Protein AF-A0AA39QDT6-F1 (afdb_monomer)

Mean predicted aligned error: 14.96 Å

Solvent-accessible surface area (backbone atoms only — not comparable to full-atom values): 9068 Å² total; per-residue (Å²): 138,84,78,74,55,54,39,92,87,77,64,47,74,44,76,77,66,72,71,76,76,78,72,72,55,89,61,51,70,58,48,74,74,46,91,66,80,76,51,77,74,50,50,57,53,50,52,54,39,52,53,51,53,52,51,51,49,54,52,50,52,51,49,51,52,54,51,49,54,53,49,50,56,51,49,53,52,48,56,52,51,50,52,52,53,49,52,50,51,61,67,70,29,71,72,72,75,45,73,84,47,62,62,59,55,48,47,52,54,46,52,33,57,62,47,60,63,48,104,88,43,59,57,86,88,41,69,85,30,22,74,49,46,54,62,52,56,53,46,52,54,52,51,60,48,57,63,72,73,76,121

Structure (mmCIF, N/CA/C/O backbone):
data_AF-A0AA39QDT6-F1
#
_entry.id   AF-A0AA39QDT6-F1
#
loop_
_atom_site.group_PDB
_atom_site.id
_atom_site.type_symbol
_atom_site.label_atom_id
_atom_site.label_alt_id
_atom_site.label_comp_id
_atom_site.label_asym_id
_atom_site.label_entity_id
_atom_site.label_seq_id
_atom_site.pdbx_PDB_ins_code
_atom_site.Cartn_x
_atom_site.Cartn_y
_atom_site.Cartn_z
_atom_site.occupancy
_atom_site.B_iso_or_equiv
_atom_site.auth_seq_id
_atom_site.auth_comp_id
_atom_site.auth_asym_id
_atom_site.auth_atom_id
_atom_site.pdbx_PDB_model_num
ATOM 1 N N . MET A 1 1 ? -23.236 26.187 12.306 1.00 37.81 1 MET A N 1
ATOM 2 C CA . MET A 1 1 ? -22.644 25.504 11.136 1.00 37.81 1 MET A CA 1
ATOM 3 C C . MET A 1 1 ? -21.172 25.286 11.441 1.00 37.81 1 MET A C 1
ATOM 5 O O . MET A 1 1 ? -20.410 26.241 11.422 1.00 37.81 1 MET A O 1
ATOM 9 N N . THR A 1 2 ? -20.802 24.083 11.865 1.00 47.53 2 THR A N 1
ATOM 10 C CA . THR A 1 2 ? -19.443 23.735 12.304 1.00 47.53 2 THR A CA 1
ATOM 11 C C . THR A 1 2 ? -18.626 23.318 11.083 1.00 47.53 2 THR A C 1
ATOM 13 O O . THR A 1 2 ? -18.985 22.368 10.395 1.00 47.53 2 THR A O 1
ATOM 16 N N . THR A 1 3 ? -17.562 24.054 10.767 1.00 54.34 3 THR A N 1
ATOM 17 C CA . THR A 1 3 ? -16.649 23.727 9.663 1.00 54.34 3 THR A CA 1
ATOM 18 C C . THR A 1 3 ? -15.891 22.429 9.967 1.00 54.34 3 THR A C 1
ATOM 20 O O . THR A 1 3 ? -15.338 22.325 11.064 1.00 54.34 3 THR A O 1
ATOM 23 N N . PRO A 1 4 ? -15.840 21.452 9.041 1.00 60.25 4 PRO A N 1
ATOM 24 C CA . PRO A 1 4 ? -15.127 20.198 9.265 1.00 60.25 4 PRO A CA 1
ATOM 25 C C . PRO A 1 4 ? -13.628 20.466 9.421 1.00 60.25 4 PRO A C 1
ATOM 27 O O . PRO A 1 4 ? -13.042 21.235 8.653 1.00 60.25 4 PRO A O 1
ATOM 30 N N . LEU A 1 5 ? -13.025 19.844 10.436 1.00 64.81 5 LEU A N 1
ATOM 31 C CA . LEU A 1 5 ? -11.583 19.885 10.659 1.00 64.81 5 LEU A CA 1
ATOM 32 C C . LEU A 1 5 ? -10.885 19.306 9.420 1.00 64.81 5 LEU A C 1
ATOM 34 O O . LEU A 1 5 ? -11.344 18.323 8.844 1.00 64.81 5 LEU A O 1
ATOM 38 N N . LYS A 1 6 ? -9.805 19.947 8.971 1.00 76.31 6 LYS A N 1
ATOM 39 C CA . LYS A 1 6 ? -9.0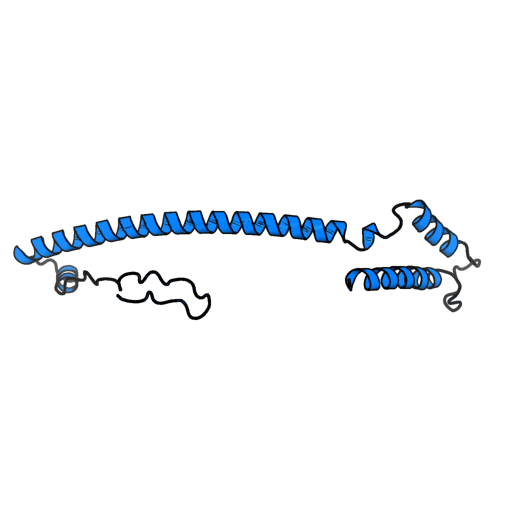13 19.508 7.815 1.00 76.31 6 LYS A CA 1
ATOM 40 C C . LYS A 1 6 ? -7.616 19.133 8.273 1.00 76.31 6 LYS A C 1
ATOM 42 O O . LYS A 1 6 ? -7.056 19.798 9.143 1.00 76.31 6 LYS A O 1
ATOM 47 N N . CYS A 1 7 ? -7.050 18.093 7.672 1.00 72.88 7 CYS A N 1
ATOM 48 C CA . CYS A 1 7 ? -5.684 17.677 7.955 1.00 72.88 7 CYS A CA 1
ATOM 49 C C . CYS A 1 7 ? -4.709 18.778 7.516 1.00 72.88 7 CYS A C 1
ATOM 51 O O . CYS A 1 7 ? -4.735 19.210 6.365 1.00 72.88 7 CYS A O 1
ATOM 53 N N . THR A 1 8 ? -3.814 19.204 8.405 1.00 79.12 8 THR A N 1
ATOM 54 C CA . THR A 1 8 ? -2.815 20.250 8.130 1.00 79.12 8 THR A CA 1
ATOM 55 C C . THR A 1 8 ? -1.758 19.828 7.106 1.00 79.12 8 THR A C 1
ATOM 57 O O . THR A 1 8 ? -1.079 20.686 6.554 1.00 79.12 8 THR A O 1
ATOM 60 N N . THR A 1 9 ? -1.619 18.527 6.839 1.00 75.00 9 THR A N 1
ATOM 61 C CA . THR A 1 9 ? -0.612 17.983 5.915 1.00 75.00 9 THR A CA 1
ATOM 62 C C . THR A 1 9 ? -1.162 17.750 4.507 1.00 75.00 9 THR A C 1
ATOM 64 O O . THR A 1 9 ? -0.468 18.037 3.540 1.00 75.00 9 THR A O 1
ATOM 67 N N . CYS A 1 10 ? -2.396 17.251 4.364 1.00 78.94 10 CYS A N 1
ATOM 68 C CA . CYS A 1 10 ? -2.971 16.909 3.053 1.00 78.94 10 CYS A CA 1
ATOM 69 C C . CYS A 1 10 ? -4.267 17.660 2.702 1.00 78.94 10 CYS A C 1
ATOM 71 O O . CYS A 1 10 ? -4.783 17.497 1.600 1.00 78.94 10 CYS A O 1
ATOM 73 N N . GLY A 1 11 ? -4.825 18.467 3.612 1.00 74.94 11 GLY A N 1
ATOM 74 C CA . GLY A 1 11 ? -6.032 19.270 3.376 1.00 74.94 11 GLY A CA 1
ATOM 75 C C . GLY A 1 11 ? -7.344 18.481 3.275 1.00 74.94 11 GLY A C 1
ATOM 76 O O . GLY A 1 11 ? -8.406 19.095 3.136 1.00 74.94 11 GLY A O 1
ATOM 77 N N . ALA A 1 12 ? -7.291 17.148 3.364 1.00 73.25 12 ALA A N 1
ATOM 78 C CA . ALA A 1 12 ? -8.466 16.288 3.340 1.00 73.25 12 ALA A CA 1
ATOM 79 C C . ALA A 1 12 ? -9.383 16.573 4.546 1.00 73.25 12 ALA A C 1
ATOM 81 O O . ALA A 1 12 ? -8.876 16.896 5.630 1.00 73.25 12 ALA A O 1
ATOM 82 N N . PRO A 1 13 ? -10.718 16.472 4.381 1.00 68.25 13 PRO A N 1
ATOM 83 C CA . PRO A 1 13 ? -11.639 16.551 5.505 1.00 68.25 13 PRO A CA 1
ATOM 84 C C . PRO A 1 13 ? -11.315 15.416 6.476 1.00 68.25 13 PRO A C 1
ATOM 86 O O . PRO A 1 13 ? -11.361 14.241 6.116 1.00 68.25 13 PRO A O 1
ATOM 89 N N . CYS A 1 14 ? -10.967 15.772 7.709 1.00 64.50 14 CYS A N 1
ATOM 90 C CA . CYS A 1 14 ? -10.957 14.814 8.792 1.00 64.50 14 CYS A CA 1
ATOM 91 C C . CYS A 1 14 ? -12.422 14.451 9.006 1.00 64.50 14 CYS A C 1
ATOM 93 O O . CYS A 1 14 ? -13.215 15.303 9.419 1.00 64.50 14 CYS A O 1
ATOM 95 N N . ASN A 1 15 ? -12.800 13.204 8.726 1.00 61.62 15 ASN A N 1
ATOM 96 C CA . ASN A 1 15 ? -13.985 12.680 9.378 1.00 61.62 15 ASN A CA 1
ATOM 97 C C . ASN A 1 15 ? -13.677 12.808 10.866 1.00 61.62 15 ASN A C 1
ATOM 99 O O . ASN A 1 15 ? -12.737 12.187 11.359 1.00 61.62 15 ASN A O 1
ATOM 103 N N . ASN A 1 16 ? -14.387 13.707 11.548 1.00 55.78 16 ASN A N 1
ATOM 104 C CA . ASN A 1 16 ? -14.407 13.726 12.996 1.00 55.78 16 ASN A CA 1
ATOM 105 C C . ASN A 1 16 ? -15.017 12.389 13.389 1.00 55.78 16 ASN A C 1
ATOM 107 O O . ASN A 1 16 ? -16.233 12.291 13.541 1.00 55.78 16 ASN A O 1
ATOM 111 N N . THR A 1 17 ? -14.190 11.348 13.478 1.00 55.78 17 THR A N 1
ATOM 112 C CA . THR A 1 17 ? -14.553 10.132 14.177 1.00 55.78 17 THR A CA 1
ATOM 113 C C . THR A 1 17 ? -15.029 10.634 15.528 1.00 55.78 17 THR A C 1
ATOM 115 O O . THR A 1 17 ? -14.266 11.360 16.183 1.00 55.78 17 THR A O 1
ATOM 118 N N . PRO A 1 18 ? -16.291 10.386 15.914 1.00 54.97 18 PRO A N 1
ATOM 119 C CA . PRO A 1 18 ? -16.736 10.737 17.244 1.00 54.97 18 PRO A CA 1
ATOM 120 C C . PRO A 1 18 ? -15.682 10.180 18.190 1.00 54.97 18 PRO A C 1
ATOM 122 O O . PRO A 1 18 ? -15.340 8.999 18.100 1.00 54.97 18 PRO A O 1
ATOM 125 N N . MET A 1 19 ? -15.077 11.069 18.985 1.00 51.97 19 MET A N 1
ATOM 126 C CA . MET A 1 19 ? -14.153 10.689 20.046 1.00 51.97 19 MET A CA 1
ATOM 127 C C . MET A 1 19 ? -14.796 9.494 20.735 1.00 51.97 19 MET A C 1
ATOM 129 O O . MET A 1 19 ? -15.954 9.636 21.131 1.00 51.97 19 MET A O 1
ATOM 133 N N . PHE A 1 20 ? -14.105 8.345 20.752 1.00 54.22 20 PHE A N 1
ATOM 134 C CA . PHE A 1 20 ? -14.597 7.080 21.304 1.00 54.22 20 PHE A CA 1
ATOM 135 C C . PHE A 1 20 ? -15.507 7.396 22.487 1.00 54.22 20 PHE A C 1
ATOM 137 O O . PHE A 1 20 ? -15.031 7.918 23.501 1.00 54.22 20 PHE A O 1
ATOM 144 N N . LEU A 1 21 ? -16.819 7.201 22.323 1.00 55.06 21 LEU A N 1
ATOM 145 C CA . LEU A 1 21 ? -17.717 7.336 23.453 1.00 55.06 21 LEU A CA 1
ATOM 146 C C . LEU A 1 21 ? -17.312 6.166 24.342 1.00 55.06 21 LEU A C 1
ATOM 148 O O . LEU A 1 21 ? -17.558 5.015 23.992 1.00 55.06 21 LEU A O 1
ATOM 152 N N . SER A 1 22 ? -16.545 6.452 25.394 1.00 61.53 22 SER A N 1
ATOM 153 C CA . SER A 1 22 ? -16.190 5.460 26.398 1.00 61.53 22 SER A CA 1
ATOM 154 C C . SER A 1 22 ? -17.513 4.998 26.996 1.00 61.53 22 SER A C 1
ATOM 156 O O . SER A 1 22 ? -18.109 5.663 27.840 1.00 61.53 22 SER A O 1
ATOM 158 N N . ASP A 1 23 ? -18.009 3.876 26.481 1.00 66.12 23 ASP A N 1
ATOM 159 C CA . ASP A 1 23 ? -19.162 3.147 27.003 1.00 66.12 23 ASP A CA 1
ATOM 160 C C . ASP A 1 23 ? -18.755 2.310 28.235 1.00 66.12 23 ASP A C 1
ATOM 162 O O . ASP A 1 23 ? -19.440 1.357 28.625 1.00 66.12 23 ASP A O 1
ATOM 166 N N . ASP A 1 24 ? -17.635 2.689 28.867 1.00 72.69 24 ASP A N 1
ATOM 167 C CA . ASP A 1 24 ? -17.073 2.059 30.048 1.00 72.69 24 ASP A CA 1
ATOM 168 C C . ASP A 1 24 ? -17.953 2.387 31.248 1.00 72.69 24 ASP A C 1
ATOM 170 O O . ASP A 1 24 ? -17.900 3.458 31.860 1.00 72.69 24 ASP A O 1
ATOM 174 N N . LEU A 1 25 ? -18.797 1.424 31.601 1.00 84.56 25 LEU A N 1
ATOM 175 C CA . LEU A 1 25 ? -19.597 1.511 32.808 1.00 84.56 25 LEU A CA 1
ATOM 176 C C . LEU A 1 25 ? -18.657 1.516 34.027 1.00 84.56 25 LEU A C 1
ATOM 178 O O . LEU A 1 25 ? -17.859 0.590 34.186 1.00 84.56 25 LEU A O 1
ATOM 182 N N . PRO A 1 26 ? -18.766 2.494 34.945 1.00 86.00 26 PRO A N 1
ATOM 183 C CA . PRO A 1 26 ? -17.793 2.690 36.026 1.00 86.00 26 PRO A CA 1
ATOM 184 C C . PRO A 1 26 ? -17.718 1.511 37.008 1.00 86.00 26 PRO A C 1
ATOM 186 O O . PRO A 1 26 ? -16.720 1.335 37.701 1.00 86.00 26 PRO A O 1
ATOM 189 N N . PHE A 1 27 ? -18.765 0.686 37.070 1.00 86.88 27 PHE A N 1
ATOM 190 C CA . PHE A 1 27 ? -18.832 -0.503 37.920 1.00 86.88 27 PHE A CA 1
ATOM 191 C C . PHE A 1 27 ? -18.317 -1.782 37.238 1.00 86.88 27 PHE A C 1
ATOM 193 O O . PHE A 1 27 ? -18.082 -2.776 37.926 1.00 86.88 27 PHE A O 1
ATOM 200 N N . LEU A 1 28 ? -18.118 -1.780 35.914 1.00 88.88 28 LEU A N 1
ATOM 201 C CA . LEU A 1 28 ? -17.679 -2.954 35.153 1.00 88.88 28 LEU A CA 1
ATOM 202 C C . LEU A 1 28 ? -16.312 -3.480 35.631 1.00 88.88 28 LEU A C 1
ATOM 204 O O . LEU A 1 28 ? -16.222 -4.679 35.891 1.00 88.88 28 LEU A O 1
ATOM 208 N N . PRO A 1 29 ? -15.276 -2.647 35.867 1.00 90.44 29 PRO A N 1
ATOM 209 C CA . PRO A 1 29 ? -13.994 -3.136 36.380 1.00 90.44 29 PRO A CA 1
ATOM 210 C C . PRO A 1 29 ? -14.105 -3.820 37.747 1.00 90.44 29 PRO A C 1
ATOM 212 O O . PRO A 1 29 ? -13.383 -4.774 38.021 1.00 90.44 29 PRO A O 1
ATOM 215 N N . THR A 1 30 ? -15.007 -3.351 38.612 1.00 90.12 30 THR A N 1
ATOM 216 C CA . THR A 1 30 ? -15.233 -3.958 39.930 1.00 90.12 30 THR A CA 1
ATOM 217 C C . THR A 1 30 ? -15.928 -5.310 39.797 1.00 90.12 30 THR A C 1
ATOM 219 O O . THR A 1 30 ? -15.464 -6.271 40.406 1.00 90.12 30 THR A O 1
ATOM 222 N N . LEU A 1 31 ? -16.969 -5.404 38.959 1.00 90.50 31 LEU A N 1
ATOM 223 C CA . LEU A 1 31 ? -17.663 -6.666 38.665 1.00 90.50 31 LEU A CA 1
ATOM 224 C C . LEU A 1 31 ? -16.757 -7.694 37.974 1.00 90.50 31 LEU A C 1
ATOM 226 O O . LEU A 1 31 ? -16.949 -8.884 38.148 1.00 90.50 31 LEU A O 1
ATOM 230 N N . LEU A 1 32 ? -15.750 -7.265 37.208 1.00 91.62 32 LEU A N 1
ATOM 231 C CA . LEU A 1 32 ? -14.770 -8.182 36.611 1.00 91.62 32 LEU A CA 1
ATOM 232 C C . LEU A 1 32 ? -13.736 -8.715 37.615 1.00 91.62 32 LEU A C 1
ATOM 234 O O . LEU A 1 32 ? -13.028 -9.675 37.319 1.00 91.62 32 LEU A O 1
ATOM 238 N N . ARG A 1 33 ? -13.605 -8.084 38.788 1.00 94.25 33 ARG A N 1
ATOM 239 C CA . ARG A 1 33 ? -12.630 -8.463 39.825 1.00 94.25 33 ARG A CA 1
ATOM 240 C C . ARG A 1 33 ? -13.236 -9.289 40.956 1.00 94.25 33 ARG A C 1
ATOM 242 O O . ARG A 1 33 ? -12.490 -9.748 41.820 1.00 94.25 33 ARG A O 1
ATOM 249 N N . ASN A 1 34 ? -14.554 -9.463 40.979 1.00 89.75 34 ASN A N 1
ATOM 250 C CA . ASN A 1 34 ? -15.262 -10.271 41.964 1.00 89.75 34 ASN A CA 1
ATOM 251 C C . ASN A 1 34 ? -16.351 -11.120 41.284 1.00 89.75 34 ASN A C 1
ATOM 253 O O . ASN A 1 34 ? -16.687 -10.900 40.132 1.00 89.75 34 ASN A O 1
ATOM 257 N N . ASN A 1 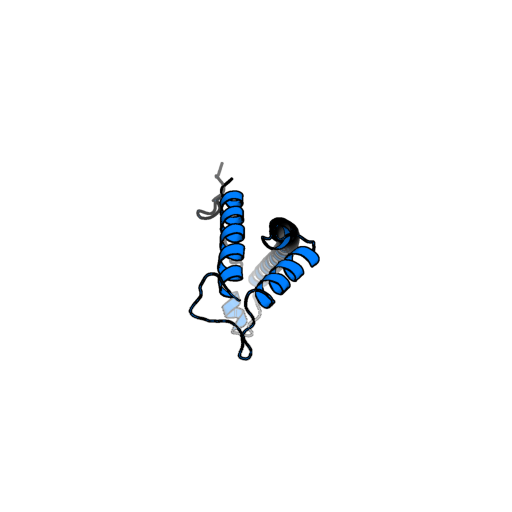35 ? -16.882 -12.121 41.988 1.00 89.88 35 ASN A N 1
ATOM 258 C CA . ASN A 1 35 ? -17.982 -12.958 41.487 1.00 89.88 35 ASN A CA 1
ATOM 259 C C . ASN A 1 35 ? -19.351 -12.476 42.003 1.00 89.88 35 ASN A C 1
ATOM 261 O O . ASN A 1 35 ? -20.291 -13.2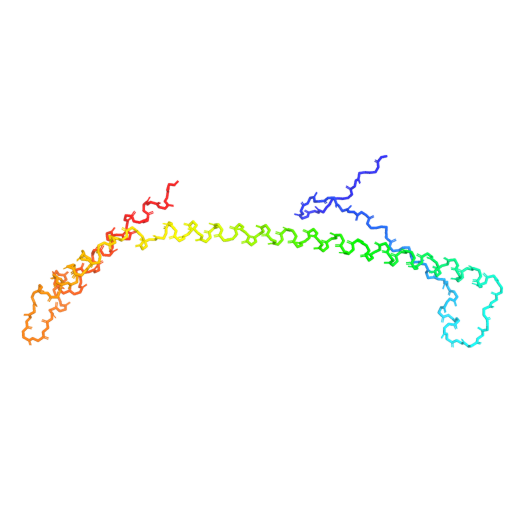67 42.085 1.00 89.88 35 ASN A O 1
ATOM 265 N N . GLU A 1 36 ? -19.461 -11.208 42.412 1.00 91.69 36 GLU A N 1
ATOM 266 C CA . GLU A 1 36 ? -20.732 -10.658 42.886 1.00 91.69 36 GLU A CA 1
ATOM 267 C C . GLU A 1 36 ? -21.700 -10.498 41.705 1.00 91.69 36 GLU A C 1
ATOM 269 O O . GLU A 1 36 ? -21.317 -9.949 40.665 1.00 91.69 36 GLU A O 1
ATOM 274 N N . PRO A 1 37 ? -22.957 -10.963 41.824 1.00 89.94 37 PRO A N 1
ATOM 275 C CA . PRO A 1 37 ? -23.929 -10.787 40.761 1.00 89.94 37 PRO A CA 1
ATOM 276 C C . PRO A 1 37 ? -24.238 -9.291 40.560 1.00 89.94 37 PRO A C 1
ATOM 278 O O . PRO A 1 37 ? -24.396 -8.551 41.536 1.00 89.94 37 PRO A O 1
ATOM 281 N N . PRO A 1 38 ? -24.392 -8.823 39.307 1.00 91.19 38 PRO A N 1
ATOM 282 C CA . PRO A 1 38 ? -24.816 -7.454 39.046 1.00 91.19 38 PRO A CA 1
ATOM 283 C C . PRO A 1 38 ? -26.209 -7.196 39.631 1.00 91.19 38 PRO A C 1
ATOM 285 O O . PRO A 1 38 ? -27.098 -8.048 39.562 1.00 91.19 38 PRO A O 1
ATOM 288 N N . THR A 1 39 ? -26.437 -5.993 40.155 1.00 91.56 39 THR A N 1
ATOM 289 C CA . THR A 1 39 ? -27.776 -5.587 40.602 1.00 91.56 39 THR A CA 1
ATOM 290 C C . THR A 1 39 ? -28.709 -5.364 39.407 1.00 91.56 39 THR A C 1
ATOM 292 O O . THR A 1 39 ? -28.261 -5.117 38.287 1.00 91.56 39 THR A O 1
ATOM 295 N N . GLY A 1 40 ? -30.029 -5.398 39.624 1.00 89.81 40 GLY A N 1
ATOM 296 C CA . GLY A 1 40 ? -31.013 -5.239 38.540 1.00 89.81 40 GLY A CA 1
ATOM 297 C C . GLY A 1 40 ? -30.826 -3.971 37.690 1.00 89.81 40 GLY A C 1
ATOM 298 O O . GLY A 1 40 ? -30.963 -4.027 36.471 1.00 89.81 40 GLY A O 1
ATOM 299 N N . SER A 1 41 ? -30.431 -2.848 38.302 1.00 84.12 41 SER A N 1
ATOM 300 C CA . SER A 1 41 ? -30.134 -1.597 37.585 1.00 84.12 41 SER A CA 1
ATOM 301 C C . SER A 1 41 ? -28.823 -1.647 36.786 1.00 84.12 41 SER A C 1
ATOM 303 O O . SER A 1 41 ? -28.718 -1.016 35.730 1.00 84.12 41 SER A O 1
ATOM 305 N N . MET A 1 42 ? -27.833 -2.424 37.243 1.00 91.25 42 MET A N 1
ATOM 306 C CA . MET A 1 42 ? -26.591 -2.669 36.502 1.00 91.25 42 MET A CA 1
ATOM 307 C C . MET A 1 42 ? -26.844 -3.543 35.275 1.00 91.25 42 MET A C 1
ATOM 309 O O . MET A 1 42 ? -26.261 -3.277 34.230 1.00 91.25 42 MET A O 1
ATOM 313 N N . ILE A 1 43 ? -27.729 -4.544 35.371 1.00 92.12 43 ILE A N 1
ATOM 314 C CA . ILE A 1 43 ? -28.044 -5.461 34.262 1.00 92.12 43 ILE A CA 1
ATOM 315 C C . ILE A 1 43 ? -28.576 -4.699 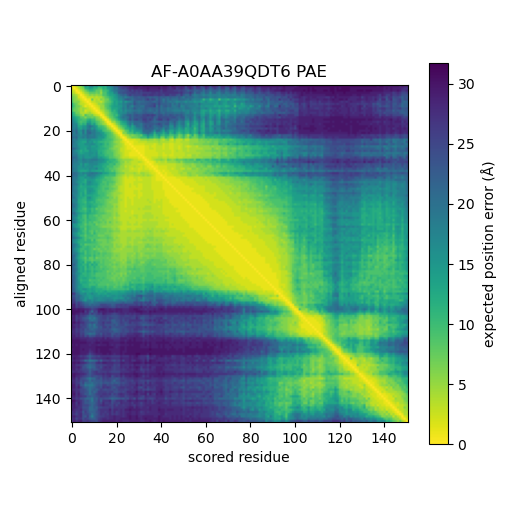33.045 1.00 92.12 43 ILE A C 1
ATOM 317 O O . ILE A 1 43 ? -28.108 -4.930 31.931 1.00 92.12 43 ILE A O 1
ATOM 321 N N . GLU A 1 44 ? -29.519 -3.777 33.242 1.00 90.75 44 GLU A N 1
ATOM 322 C CA . GLU A 1 44 ? -30.097 -3.007 32.132 1.00 90.75 44 GLU A CA 1
ATOM 323 C C . GLU A 1 44 ? -29.061 -2.086 31.472 1.00 90.75 44 GLU A C 1
ATOM 325 O O . GLU A 1 44 ? -28.948 -2.024 30.244 1.00 90.75 44 GLU A O 1
ATOM 330 N N . SER A 1 45 ? -28.231 -1.438 32.295 1.00 89.38 45 SER A N 1
ATOM 331 C CA . SER A 1 45 ? -27.122 -0.600 31.825 1.00 89.38 45 SER A CA 1
ATOM 332 C C . SER A 1 45 ? -26.083 -1.415 31.044 1.00 89.38 45 SER A C 1
ATOM 334 O O . SER A 1 45 ? -25.635 -0.982 29.984 1.00 89.38 45 SER A O 1
ATOM 336 N N . LEU A 1 46 ? -25.736 -2.614 31.531 1.00 90.50 46 LEU A N 1
ATOM 337 C CA . LEU A 1 46 ? -24.804 -3.538 30.877 1.00 90.50 46 LEU A CA 1
ATOM 338 C C . LEU A 1 46 ? -25.334 -4.005 29.524 1.00 90.50 46 LEU A C 1
ATOM 340 O O . LEU A 1 46 ? -24.596 -3.969 28.548 1.00 90.50 46 LEU A O 1
ATOM 344 N N . ARG A 1 47 ? -26.608 -4.405 29.443 1.00 91.81 47 ARG A N 1
ATOM 345 C CA . ARG A 1 47 ? -27.231 -4.826 28.178 1.00 91.81 47 ARG A CA 1
ATOM 346 C C . ARG A 1 47 ? -27.258 -3.700 27.155 1.00 91.81 47 ARG A C 1
ATOM 348 O O . ARG A 1 47 ? -26.884 -3.914 26.007 1.00 91.81 47 ARG A O 1
ATOM 355 N N . SER A 1 48 ? -27.666 -2.508 27.583 1.00 89.56 48 SER A N 1
ATOM 356 C CA . SER A 1 48 ? -27.713 -1.331 26.715 1.00 89.56 48 SER A CA 1
ATOM 357 C C . SER A 1 48 ? -26.324 -0.965 26.188 1.00 89.56 48 SER A C 1
ATOM 359 O O . SER A 1 48 ? -26.168 -0.762 24.987 1.00 89.56 48 SER A O 1
ATOM 361 N N . SER A 1 49 ? -25.311 -0.930 27.062 1.00 89.75 49 SER A N 1
ATOM 362 C CA . SER A 1 49 ? -23.920 -0.678 26.658 1.00 89.75 49 SER A CA 1
ATOM 363 C C . SER A 1 49 ? -23.402 -1.777 25.719 1.00 89.75 49 SER A C 1
ATOM 365 O O . SER A 1 49 ? -22.882 -1.472 24.651 1.00 89.75 49 SER A O 1
ATOM 367 N N . ALA A 1 50 ? -23.646 -3.057 26.023 1.00 90.12 50 ALA A N 1
ATOM 368 C CA . ALA A 1 50 ? -23.222 -4.171 25.172 1.00 90.12 50 ALA A CA 1
ATOM 369 C C . ALA A 1 50 ? -23.811 -4.097 23.750 1.00 90.12 50 ALA A C 1
ATOM 371 O O . ALA A 1 50 ? -23.096 -4.336 22.778 1.00 90.12 50 ALA A O 1
ATOM 372 N N . LEU A 1 51 ? -25.089 -3.725 23.616 1.00 91.44 51 LEU A N 1
ATOM 373 C CA . LEU A 1 51 ? -25.728 -3.526 22.310 1.00 91.44 51 LEU A CA 1
ATOM 374 C C . LEU A 1 51 ? -25.095 -2.368 21.532 1.00 91.44 51 LEU A C 1
ATOM 376 O O . LEU A 1 51 ? -24.830 -2.515 20.340 1.00 91.44 51 LEU A O 1
ATOM 380 N N . ARG A 1 52 ? -24.820 -1.236 22.195 1.00 88.50 52 ARG A N 1
ATOM 381 C CA . ARG A 1 52 ? -24.150 -0.090 21.560 1.00 88.50 52 ARG A CA 1
ATOM 382 C C . ARG A 1 52 ? -22.733 -0.427 21.111 1.00 88.50 52 ARG A C 1
ATOM 384 O O . ARG A 1 52 ? -22.370 -0.108 19.980 1.00 88.50 52 ARG A O 1
ATOM 391 N N . VAL A 1 53 ? -21.958 -1.103 21.960 1.00 88.75 53 VAL A N 1
ATOM 392 C CA . VAL A 1 53 ? -20.596 -1.547 21.631 1.00 88.75 53 VAL A CA 1
ATOM 393 C C . VAL A 1 53 ? -20.623 -2.501 20.440 1.00 88.75 53 VAL A C 1
ATOM 395 O O . VAL A 1 53 ? -19.854 -2.306 19.505 1.00 88.75 53 VAL A O 1
ATOM 398 N N . SER A 1 54 ? -21.541 -3.474 20.420 1.00 92.00 54 SER A N 1
ATOM 399 C CA . SER A 1 54 ? -21.688 -4.395 19.286 1.00 92.00 54 SER A CA 1
ATOM 400 C C . SER A 1 54 ? -22.013 -3.657 17.986 1.00 92.00 54 SER A C 1
ATOM 402 O O . SER A 1 54 ? -21.338 -3.872 16.986 1.00 92.00 54 SER A O 1
ATOM 404 N N . ALA A 1 55 ? -22.991 -2.747 18.005 1.00 89.38 55 ALA A N 1
ATOM 405 C CA . ALA A 1 55 ? -23.354 -1.968 16.823 1.00 89.38 55 ALA A CA 1
ATOM 406 C C . ALA A 1 55 ? -22.189 -1.090 16.331 1.00 89.38 55 ALA A C 1
ATOM 408 O O . ALA A 1 55 ? -21.919 -1.025 15.136 1.00 89.38 55 ALA A O 1
ATOM 409 N N . THR A 1 56 ? -21.449 -0.473 17.256 1.00 88.38 56 THR A N 1
ATOM 410 C CA . THR A 1 56 ? -20.271 0.343 16.923 1.00 88.38 56 THR A CA 1
ATOM 411 C C . THR A 1 56 ? -19.156 -0.505 16.305 1.00 88.38 56 THR A C 1
ATOM 413 O O . THR A 1 56 ? -18.493 -0.062 15.370 1.00 88.38 56 THR A O 1
ATOM 416 N N . ILE A 1 57 ? -18.947 -1.735 16.792 1.00 90.81 57 ILE A N 1
ATOM 417 C CA . ILE A 1 57 ? -17.987 -2.677 16.198 1.00 90.81 57 ILE A CA 1
ATOM 418 C C . ILE A 1 57 ? -18.384 -3.004 14.754 1.00 90.81 57 ILE A C 1
ATOM 420 O O . ILE A 1 57 ? -17.528 -2.953 13.869 1.00 90.81 57 ILE A O 1
ATO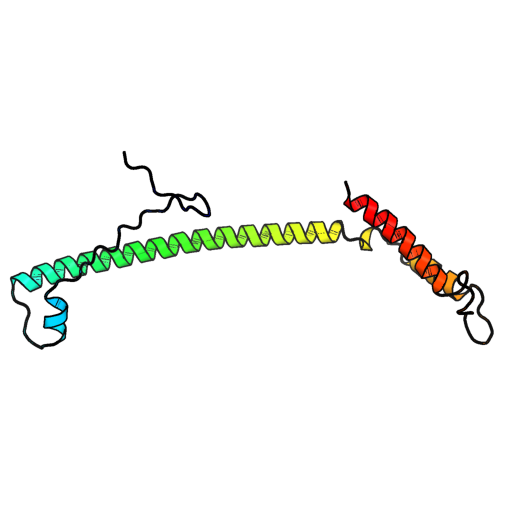M 424 N N . ASP A 1 58 ? -19.663 -3.286 14.501 1.00 93.31 58 ASP A N 1
ATOM 425 C CA . ASP A 1 58 ? -20.159 -3.601 13.157 1.00 93.31 58 ASP A CA 1
ATOM 426 C C . ASP A 1 58 ? -20.010 -2.406 12.196 1.00 93.31 58 ASP A C 1
ATOM 428 O O . ASP A 1 58 ? -19.570 -2.566 11.053 1.00 93.31 58 ASP A O 1
ATOM 432 N N . GLU A 1 59 ? -20.307 -1.190 12.664 1.00 89.88 59 GLU A N 1
ATOM 433 C CA . GLU A 1 59 ? -20.112 0.047 11.898 1.00 89.88 59 GLU A CA 1
ATOM 434 C C . GLU A 1 59 ? -18.636 0.288 11.554 1.00 89.88 59 GLU A C 1
ATOM 436 O O . GLU A 1 59 ? -18.306 0.605 10.406 1.00 89.88 59 GLU A O 1
ATOM 441 N N . LEU A 1 60 ? -17.735 0.100 12.524 1.00 89.94 60 LEU A N 1
ATOM 442 C CA . LEU A 1 60 ? -16.294 0.225 12.307 1.00 89.94 60 LEU A CA 1
ATOM 443 C C . LEU A 1 60 ? -15.786 -0.825 11.320 1.00 89.94 60 LEU A C 1
ATOM 445 O O . LEU A 1 60 ? -14.987 -0.501 10.442 1.00 89.94 60 LEU A O 1
ATOM 449 N N . GLN A 1 61 ? -16.274 -2.060 11.414 1.00 95.50 61 GLN A N 1
ATOM 450 C CA . GLN A 1 61 ? -15.910 -3.116 10.478 1.00 95.50 61 GLN A CA 1
ATOM 451 C C . GLN A 1 61 ? -16.355 -2.775 9.050 1.00 95.50 61 GLN A C 1
ATOM 453 O O . GLN A 1 61 ? -15.586 -2.956 8.103 1.00 95.50 61 GLN A O 1
ATOM 458 N N . ALA A 1 62 ? -17.562 -2.230 8.880 1.00 92.81 62 ALA A N 1
ATOM 459 C CA . ALA A 1 62 ? -18.038 -1.767 7.580 1.00 92.81 62 ALA A CA 1
ATOM 460 C C . ALA A 1 62 ? -17.164 -0.630 7.023 1.00 92.81 62 ALA A C 1
ATOM 462 O O . ALA A 1 62 ? -16.829 -0.635 5.837 1.00 92.81 62 ALA A O 1
ATOM 463 N N . GLU A 1 63 ? -16.745 0.320 7.864 1.00 92.50 63 GLU A N 1
ATOM 464 C CA . GLU A 1 63 ? -15.867 1.416 7.444 1.00 92.50 63 GLU A CA 1
ATOM 465 C C . GLU A 1 63 ? -14.459 0.942 7.073 1.00 92.50 63 GLU A C 1
ATOM 467 O O . GLU A 1 63 ? -13.898 1.408 6.077 1.00 92.50 63 GLU A O 1
ATOM 472 N N . ILE A 1 64 ? -13.908 -0.025 7.812 1.00 95.31 64 ILE A N 1
ATOM 473 C CA . ILE A 1 64 ? -12.635 -0.673 7.476 1.00 95.31 64 ILE A CA 1
ATOM 474 C C . ILE A 1 64 ? -12.725 -1.305 6.087 1.00 95.31 64 ILE A C 1
ATOM 476 O O . ILE A 1 64 ? -11.849 -1.075 5.253 1.00 95.31 64 ILE A O 1
ATOM 480 N N . LEU A 1 65 ? -13.795 -2.056 5.806 1.00 96.56 65 LEU A N 1
ATOM 481 C CA . LEU A 1 65 ? -13.989 -2.694 4.504 1.00 96.56 65 LEU A CA 1
ATOM 482 C C . LEU A 1 65 ? -14.100 -1.664 3.372 1.00 96.56 65 LEU A C 1
ATOM 484 O O . LEU A 1 65 ? -13.415 -1.805 2.360 1.00 96.56 65 LEU A O 1
ATOM 488 N N . ARG A 1 66 ? -14.897 -0.601 3.559 1.00 93.31 66 ARG A N 1
ATOM 489 C CA . ARG A 1 66 ? -15.022 0.496 2.580 1.00 93.31 66 ARG A CA 1
ATOM 490 C C . ARG A 1 66 ? -13.687 1.182 2.309 1.00 93.31 66 ARG A C 1
ATOM 492 O O . ARG A 1 66 ? -13.328 1.415 1.157 1.00 93.31 66 ARG A O 1
ATOM 499 N N . THR A 1 67 ? -12.945 1.494 3.367 1.00 94.56 67 THR A N 1
ATOM 500 C CA . THR A 1 67 ? -11.643 2.160 3.255 1.00 94.56 67 THR A CA 1
ATOM 501 C C . THR A 1 67 ? -10.631 1.269 2.544 1.00 94.56 67 THR A C 1
ATOM 503 O O . THR A 1 67 ? -9.865 1.753 1.713 1.00 94.56 67 THR A O 1
ATOM 506 N N . ASN A 1 68 ? -10.643 -0.034 2.827 1.00 96.75 68 ASN A N 1
ATOM 507 C CA . ASN A 1 68 ? -9.742 -0.985 2.190 1.00 96.75 68 ASN A CA 1
ATOM 508 C C . ASN A 1 68 ? -10.039 -1.145 0.691 1.00 96.75 68 ASN A C 1
ATOM 510 O O . ASN A 1 68 ? -9.114 -1.168 -0.113 1.00 96.75 68 ASN A O 1
ATOM 514 N N . ASP A 1 69 ? -11.313 -1.187 0.295 1.00 96.31 69 ASP A N 1
ATOM 515 C CA . ASP A 1 69 ? -11.712 -1.215 -1.120 1.00 96.31 69 ASP A CA 1
ATOM 516 C C . ASP A 1 69 ? -11.250 0.043 -1.878 1.00 96.31 69 ASP A C 1
ATOM 518 O O . ASP A 1 69 ? -10.661 -0.027 -2.964 1.00 96.31 69 ASP A O 1
ATOM 522 N N . PHE A 1 70 ? -11.419 1.212 -1.253 1.00 95.62 70 PHE A N 1
ATOM 523 C CA . PHE A 1 70 ? -10.920 2.469 -1.801 1.00 95.62 70 PHE A CA 1
ATOM 524 C C . PHE A 1 70 ? -9.387 2.485 -1.917 1.00 95.62 70 PHE A C 1
ATOM 526 O O . PHE A 1 7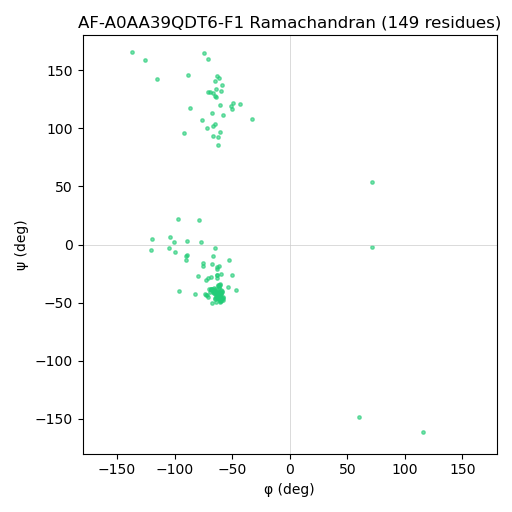0 ? -8.849 2.912 -2.942 1.00 95.62 70 PHE A O 1
ATOM 533 N N . LEU A 1 71 ? -8.677 1.986 -0.900 1.00 97.25 71 LEU A N 1
ATOM 534 C CA . LEU A 1 71 ? -7.220 1.863 -0.914 1.00 97.25 71 LEU A CA 1
ATOM 535 C C . LEU A 1 71 ? -6.747 0.949 -2.050 1.00 97.25 71 LEU A C 1
ATOM 537 O O . LEU A 1 71 ? -5.848 1.340 -2.794 1.00 97.25 71 LEU A O 1
ATOM 541 N N . ASN A 1 72 ? -7.376 -0.215 -2.223 1.00 97.69 72 ASN A N 1
ATOM 542 C CA . ASN A 1 72 ? -7.060 -1.151 -3.305 1.00 97.69 72 ASN A CA 1
ATOM 543 C C . ASN A 1 72 ? -7.228 -0.480 -4.674 1.00 97.69 72 ASN A C 1
ATOM 545 O O . ASN A 1 72 ? -6.324 -0.517 -5.504 1.00 97.69 72 ASN A O 1
ATOM 549 N N . THR A 1 73 ? -8.330 0.248 -4.875 1.00 97.31 73 THR A N 1
ATOM 550 C CA . THR A 1 73 ? -8.568 1.001 -6.117 1.00 97.31 73 THR A CA 1
ATOM 551 C C . THR A 1 73 ? -7.464 2.031 -6.392 1.00 97.31 73 THR A C 1
ATOM 553 O O . THR A 1 73 ? -7.051 2.228 -7.539 1.00 97.31 73 THR A O 1
ATOM 556 N N . LEU A 1 74 ? -6.981 2.729 -5.359 1.00 97.88 74 LEU A N 1
ATOM 557 C CA . LEU A 1 74 ? -5.877 3.680 -5.505 1.00 97.88 74 LEU A CA 1
ATOM 558 C C . LEU A 1 74 ? -4.549 2.982 -5.816 1.00 97.88 74 LEU A C 1
ATOM 560 O O . LEU A 1 74 ? -3.787 3.479 -6.647 1.00 97.88 74 LEU A O 1
ATOM 564 N N . GLN A 1 75 ? -4.281 1.837 -5.191 1.00 98.31 75 GLN A N 1
ATOM 565 C CA . GLN A 1 75 ? -3.090 1.033 -5.459 1.00 98.31 75 GLN A CA 1
ATOM 566 C C . GLN A 1 75 ? -3.075 0.510 -6.898 1.00 98.31 75 GLN A C 1
ATOM 568 O O . GLN A 1 75 ? -2.051 0.634 -7.570 1.00 98.31 75 GLN A O 1
ATOM 573 N N . ASP A 1 76 ? -4.207 0.029 -7.411 1.00 98.25 76 ASP A N 1
ATOM 574 C CA . ASP A 1 76 ? -4.329 -0.433 -8.798 1.00 98.25 76 ASP A CA 1
ATOM 575 C C . ASP A 1 76 ? -4.045 0.695 -9.795 1.00 98.25 76 ASP A C 1
ATOM 577 O O . ASP A 1 76 ? -3.284 0.528 -10.755 1.00 98.25 76 ASP A O 1
ATOM 581 N N . LYS A 1 77 ? -4.603 1.887 -9.541 1.00 98.06 77 LYS A N 1
ATOM 582 C CA . LYS A 1 77 ? -4.325 3.087 -10.345 1.00 98.06 77 LYS A CA 1
ATOM 583 C C . LYS A 1 77 ? -2.848 3.459 -10.303 1.00 98.06 77 LYS A C 1
ATOM 585 O O . LYS A 1 77 ? -2.268 3.754 -11.346 1.00 98.06 77 LYS A O 1
ATOM 590 N N . HIS A 1 78 ? -2.235 3.424 -9.123 1.00 98.19 78 HIS A N 1
ATOM 591 C CA . HIS A 1 78 ? -0.815 3.710 -8.961 1.00 98.19 78 HIS A CA 1
ATOM 592 C C . HIS A 1 78 ? 0.048 2.726 -9.761 1.00 98.19 78 HIS A C 1
ATOM 594 O O . HIS A 1 78 ? 0.872 3.151 -10.566 1.00 98.19 78 HIS A O 1
ATOM 600 N N . GLN A 1 79 ? -0.193 1.419 -9.627 1.00 98.31 79 GLN A N 1
ATOM 601 C CA . GLN A 1 79 ? 0.534 0.387 -10.374 1.00 98.31 79 GLN A CA 1
ATOM 602 C C . GLN A 1 79 ? 0.338 0.503 -11.891 1.00 98.31 79 GLN A C 1
ATOM 604 O O . GLN A 1 79 ? 1.247 0.210 -12.668 1.00 98.31 79 GLN A O 1
ATOM 609 N N . HIS A 1 80 ? -0.850 0.901 -12.347 1.00 98.19 80 HIS A N 1
ATOM 610 C CA . HIS A 1 80 ? -1.091 1.145 -13.766 1.00 98.19 80 HIS A CA 1
ATOM 611 C C . HIS A 1 80 ? -0.263 2.323 -14.291 1.00 98.19 80 HIS A C 1
ATOM 613 O O . HIS A 1 80 ? 0.387 2.198 -15.327 1.00 98.19 80 HIS A O 1
ATOM 619 N N . LEU A 1 81 ? -0.243 3.438 -13.558 1.00 98.25 81 LEU A N 1
ATOM 620 C CA . LEU A 1 81 ? 0.540 4.613 -13.932 1.00 98.25 81 LEU A CA 1
ATOM 621 C C . LEU A 1 81 ? 2.046 4.342 -13.892 1.00 98.25 81 LEU A C 1
ATOM 623 O O . LEU A 1 81 ? 2.752 4.793 -14.787 1.00 98.25 81 LEU A O 1
ATOM 627 N N . GLN A 1 82 ? 2.528 3.561 -12.923 1.00 98.06 82 GLN A N 1
ATOM 628 C CA . GLN A 1 82 ? 3.931 3.137 -12.880 1.00 98.06 82 GLN A CA 1
ATOM 629 C C . GLN A 1 82 ? 4.329 2.343 -14.127 1.00 98.06 82 GLN A C 1
ATOM 631 O O . GLN A 1 82 ? 5.371 2.614 -14.711 1.00 98.06 82 GLN A O 1
ATOM 636 N N . ARG A 1 83 ? 3.477 1.420 -14.592 1.00 97.56 83 ARG A N 1
ATOM 637 C CA . ARG A 1 83 ? 3.731 0.683 -15.842 1.00 97.56 83 ARG A CA 1
ATOM 638 C C . ARG A 1 83 ? 3.796 1.608 -17.057 1.00 97.56 83 ARG A C 1
ATOM 640 O O . ARG A 1 83 ? 4.703 1.478 -17.867 1.00 97.56 83 ARG A O 1
ATOM 647 N N . ILE A 1 84 ? 2.882 2.576 -17.157 1.00 97.62 84 ILE A N 1
ATOM 648 C CA . ILE A 1 84 ? 2.920 3.584 -18.230 1.00 97.62 84 ILE A CA 1
ATOM 649 C C . ILE A 1 84 ? 4.218 4.403 -18.164 1.00 97.62 84 ILE A C 1
ATOM 651 O O . ILE A 1 84 ? 4.843 4.670 -19.189 1.00 97.62 84 ILE A O 1
ATOM 655 N N . GLU A 1 85 ? 4.640 4.804 -16.965 1.00 96.06 85 GLU A N 1
ATOM 656 C CA . GLU A 1 85 ? 5.893 5.532 -16.766 1.00 96.06 85 GLU A CA 1
ATOM 657 C C . GLU A 1 85 ? 7.107 4.699 -17.210 1.00 96.06 85 GLU A C 1
ATOM 659 O O . GLU A 1 85 ? 8.008 5.214 -17.875 1.00 96.06 85 GLU A O 1
ATOM 664 N N . GLU A 1 86 ? 7.130 3.409 -16.874 1.00 95.06 86 GLU A N 1
ATOM 665 C CA . GLU A 1 86 ? 8.159 2.465 -17.314 1.00 95.06 86 GLU A CA 1
ATOM 666 C C . GLU A 1 86 ? 8.173 2.301 -18.837 1.00 95.06 86 GLU A C 1
ATOM 668 O O . GLU A 1 86 ? 9.248 2.353 -19.437 1.00 95.06 86 GLU A O 1
ATOM 673 N N . ASP A 1 87 ? 7.006 2.193 -19.476 1.00 94.19 87 ASP A N 1
ATOM 674 C CA . ASP A 1 87 ? 6.885 2.131 -20.935 1.00 94.19 87 ASP A CA 1
ATOM 675 C C . ASP A 1 87 ? 7.455 3.395 -21.592 1.00 94.19 87 ASP A C 1
ATOM 677 O O . ASP A 1 87 ? 8.249 3.310 -22.536 1.00 94.19 87 ASP A O 1
ATOM 681 N N . TYR A 1 88 ? 7.133 4.579 -21.063 1.00 93.31 88 TYR A N 1
ATOM 682 C CA . TYR A 1 88 ? 7.713 5.831 -21.545 1.00 93.31 88 TYR A CA 1
ATOM 683 C C . TYR A 1 88 ? 9.227 5.875 -21.358 1.00 93.31 88 TYR A C 1
ATOM 685 O O . TYR A 1 88 ? 9.940 6.213 -22.304 1.00 93.31 88 TYR A O 1
ATOM 693 N N . LYS A 1 89 ? 9.751 5.471 -20.195 1.00 88.44 89 LYS A N 1
ATOM 694 C CA . LYS A 1 89 ? 11.203 5.365 -19.970 1.00 88.44 89 LYS A CA 1
ATOM 695 C C . LYS A 1 89 ? 11.856 4.385 -20.943 1.00 88.44 89 LYS A C 1
ATOM 697 O O . LYS A 1 89 ? 12.947 4.652 -21.442 1.00 88.44 89 LYS A O 1
ATOM 702 N N . ALA A 1 90 ? 11.199 3.270 -21.245 1.00 86.06 90 ALA A N 1
ATOM 703 C CA . ALA A 1 90 ? 11.704 2.273 -22.177 1.00 86.06 90 ALA A CA 1
ATOM 704 C C . ALA A 1 90 ? 11.728 2.790 -23.624 1.00 86.06 90 ALA A C 1
ATOM 706 O O . ALA A 1 90 ? 12.671 2.486 -24.360 1.00 86.06 90 ALA A O 1
ATOM 707 N N . VAL A 1 91 ? 10.720 3.559 -24.046 1.00 85.44 91 VAL A N 1
ATOM 708 C CA . VAL A 1 91 ? 10.651 4.179 -25.383 1.00 85.44 91 VAL A CA 1
ATOM 709 C C . VAL A 1 91 ? 11.649 5.325 -25.519 1.00 85.44 91 VAL A C 1
ATOM 711 O O . VAL A 1 91 ? 12.357 5.400 -26.521 1.00 85.44 91 VAL A O 1
ATOM 714 N N . LEU A 1 92 ? 11.758 6.173 -24.499 1.00 83.12 92 LEU A N 1
ATOM 715 C CA . LEU A 1 92 ? 12.720 7.274 -24.445 1.00 83.12 92 LEU A CA 1
ATOM 716 C C . LEU A 1 92 ? 14.140 6.802 -24.104 1.00 83.12 92 LEU A C 1
ATOM 718 O O . LEU A 1 92 ? 15.056 7.617 -23.996 1.00 83.12 92 LEU A O 1
ATOM 722 N N . SER A 1 93 ? 14.341 5.491 -23.941 1.00 79.94 93 SER A N 1
ATOM 723 C CA . SER A 1 93 ? 15.628 4.934 -23.561 1.00 79.94 93 SER A CA 1
ATOM 724 C C . SER A 1 93 ? 16.708 5.289 -24.591 1.00 79.94 93 SER A C 1
ATOM 726 O O . SER A 1 93 ? 16.515 5.057 -25.792 1.00 79.94 93 SER A O 1
ATOM 728 N N . PRO A 1 94 ? 17.882 5.765 -24.132 1.00 68.75 94 PRO A N 1
ATOM 729 C CA . PRO A 1 94 ? 19.020 6.098 -24.978 1.00 68.75 94 PRO A CA 1
ATOM 730 C C . PRO A 1 94 ? 19.357 5.035 -26.028 1.00 68.75 94 PRO A C 1
ATOM 732 O O . PRO A 1 94 ? 19.695 5.344 -27.169 1.00 68.75 94 PRO A O 1
ATOM 735 N N . VAL A 1 95 ? 19.240 3.762 -25.63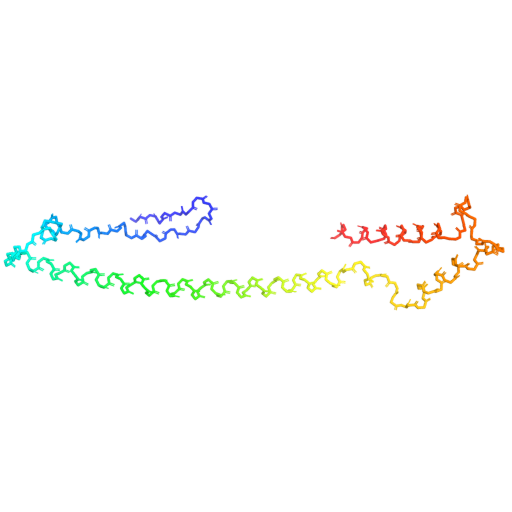4 1.00 68.50 95 VAL A N 1
ATOM 736 C CA . VAL A 1 95 ? 19.626 2.608 -26.450 1.00 68.50 95 VAL A CA 1
ATOM 737 C C . VAL A 1 95 ? 18.798 2.491 -27.731 1.00 68.50 95 VAL A C 1
ATOM 739 O O . VAL A 1 95 ? 19.296 1.971 -28.721 1.00 68.50 95 VAL A O 1
ATOM 742 N N . ARG A 1 96 ? 17.562 3.016 -27.757 1.00 66.69 96 ARG A N 1
ATOM 743 C CA . ARG A 1 96 ? 16.716 3.007 -28.963 1.00 66.69 96 ARG A CA 1
ATOM 744 C C . ARG A 1 96 ? 17.134 4.040 -30.006 1.00 66.69 96 ARG A C 1
ATOM 746 O O . ARG A 1 96 ? 16.742 3.916 -31.160 1.00 66.69 96 ARG A O 1
ATOM 753 N N . ARG A 1 97 ? 17.909 5.054 -29.612 1.00 67.50 97 ARG A N 1
ATOM 754 C CA . ARG A 1 97 ? 18.494 6.048 -30.529 1.00 67.50 97 ARG A CA 1
ATOM 755 C C . ARG A 1 97 ? 19.860 5.618 -31.054 1.00 67.50 97 ARG A C 1
ATOM 757 O O . ARG A 1 97 ? 20.384 6.242 -31.971 1.00 67.50 97 ARG A O 1
ATOM 764 N N . VAL A 1 98 ? 20.423 4.543 -30.502 1.00 64.75 98 VAL A N 1
ATOM 765 C CA . VAL A 1 98 ? 21.563 3.868 -31.116 1.00 64.75 98 VAL A CA 1
ATOM 766 C C . VAL A 1 98 ? 21.050 3.187 -32.391 1.00 64.75 98 VAL A C 1
ATOM 768 O O . VAL A 1 98 ? 20.016 2.517 -32.329 1.00 64.75 98 VAL A O 1
ATOM 771 N N . PRO A 1 99 ? 21.720 3.357 -33.545 1.00 65.38 99 PRO A N 1
ATOM 772 C CA . PRO A 1 99 ? 21.279 2.764 -34.802 1.00 65.38 99 PRO A CA 1
ATOM 773 C C . PRO A 1 99 ? 20.983 1.267 -34.630 1.00 65.38 99 PRO A C 1
ATOM 775 O O . PRO A 1 99 ? 21.876 0.490 -34.301 1.00 65.38 99 PRO A O 1
ATOM 778 N N . SER A 1 100 ? 19.723 0.859 -34.833 1.00 55.75 100 SER A N 1
ATOM 779 C CA . SER A 1 100 ? 19.266 -0.534 -34.651 1.00 55.75 100 SER A CA 1
ATOM 780 C C . SER A 1 100 ? 19.871 -1.505 -35.666 1.00 55.75 100 SER A C 1
ATOM 782 O O . SER A 1 100 ? 19.752 -2.719 -35.529 1.00 55.75 100 SER A O 1
ATOM 784 N N . SER A 1 101 ? 20.541 -0.970 -36.682 1.00 52.62 101 SER A N 1
ATOM 785 C CA . SER A 1 101 ? 21.464 -1.700 -37.530 1.00 52.62 101 SER A CA 1
ATOM 786 C C . SER A 1 101 ? 22.626 -2.198 -36.669 1.00 52.62 101 SER A C 1
ATOM 788 O O . SER A 1 101 ? 23.626 -1.496 -36.491 1.00 52.62 101 SER A O 1
ATOM 790 N N . SER A 1 102 ? 22.516 -3.427 -36.158 1.00 55.53 102 SER A N 1
ATOM 791 C CA . SER A 1 102 ? 23.650 -4.155 -35.576 1.00 55.53 102 SER A CA 1
ATOM 792 C C . SER A 1 102 ? 24.855 -4.144 -36.516 1.00 55.53 102 SER A C 1
ATOM 794 O O . SER A 1 102 ? 25.982 -4.190 -36.049 1.00 55.53 102 SER A O 1
ATOM 796 N N . GLU A 1 103 ? 24.608 -4.018 -37.821 1.00 61.75 103 GLU A N 1
ATOM 797 C CA . GLU A 1 103 ? 25.592 -3.801 -38.878 1.00 61.75 103 GLU A CA 1
ATOM 798 C C . GLU A 1 103 ? 26.423 -2.536 -38.657 1.00 61.75 103 GLU A C 1
ATOM 800 O O . GLU A 1 103 ? 27.635 -2.618 -38.710 1.00 61.75 103 GLU A O 1
ATOM 805 N N . VAL A 1 104 ? 25.837 -1.387 -38.308 1.00 70.06 104 VAL A N 1
ATOM 806 C CA . VAL A 1 104 ? 26.615 -0.150 -38.090 1.00 70.06 104 VAL A CA 1
ATOM 807 C C . VAL A 1 104 ? 27.475 -0.254 -36.835 1.00 70.06 104 VAL A C 1
ATOM 809 O O . VAL A 1 104 ? 28.632 0.154 -36.852 1.00 70.06 104 VAL A O 1
ATOM 812 N N . LEU A 1 105 ? 26.951 -0.831 -35.750 1.00 70.12 105 LEU A N 1
ATOM 813 C CA . LEU A 1 105 ? 27.759 -1.079 -34.554 1.00 70.12 105 LEU A CA 1
ATOM 814 C C . LEU A 1 105 ? 28.868 -2.090 -34.844 1.00 70.12 105 LEU A C 1
ATOM 816 O O . LEU A 1 105 ? 30.019 -1.836 -34.497 1.00 70.12 105 LEU A O 1
ATOM 820 N N . ALA A 1 106 ? 28.542 -3.202 -35.504 1.00 71.81 106 ALA A N 1
ATOM 821 C CA . ALA A 1 106 ? 29.502 -4.222 -35.899 1.00 71.81 106 ALA A CA 1
ATOM 822 C C . ALA A 1 106 ? 30.576 -3.652 -36.830 1.00 71.81 106 ALA A C 1
ATOM 824 O O . ALA A 1 106 ? 31.744 -3.923 -36.593 1.00 71.81 106 ALA A O 1
ATOM 825 N N . GLU A 1 107 ? 30.217 -2.806 -37.796 1.00 71.06 107 GLU A N 1
ATOM 826 C CA . GLU A 1 107 ? 31.145 -2.108 -38.691 1.00 71.06 107 GLU A CA 1
ATOM 827 C C . GLU A 1 107 ? 32.017 -1.105 -37.938 1.00 71.06 107 GLU A C 1
ATOM 829 O O . GLU A 1 107 ? 33.221 -1.041 -38.163 1.00 71.06 107 GLU A O 1
ATOM 834 N N . ILE A 1 108 ? 31.463 -0.366 -36.971 1.00 73.50 108 ILE A N 1
ATOM 835 C CA . ILE A 1 108 ? 32.258 0.503 -36.094 1.00 73.50 108 ILE A CA 1
ATOM 836 C C . ILE A 1 108 ? 33.269 -0.336 -35.299 1.00 73.50 108 ILE A C 1
ATOM 838 O O . ILE A 1 108 ? 34.449 0.016 -35.242 1.00 73.50 108 ILE A O 1
ATOM 842 N N . PHE A 1 109 ? 32.848 -1.461 -34.713 1.00 73.69 109 PHE A N 1
ATOM 843 C CA . PHE A 1 109 ? 33.742 -2.370 -33.991 1.00 73.69 109 PHE A CA 1
ATOM 844 C C . PHE A 1 109 ? 34.773 -3.033 -34.918 1.00 73.69 109 PHE A C 1
ATOM 846 O O . PHE A 1 109 ? 35.940 -3.156 -34.540 1.00 73.69 109 PHE A O 1
ATOM 853 N N . TYR A 1 110 ? 34.376 -3.412 -36.132 1.00 73.81 110 TYR A N 1
ATOM 854 C CA . TYR A 1 110 ? 35.218 -4.035 -37.149 1.00 73.81 110 TYR A CA 1
ATOM 855 C C . TYR A 1 110 ? 36.272 -3.050 -37.664 1.00 73.81 110 TYR A C 1
ATOM 857 O O . TYR A 1 110 ? 37.467 -3.319 -37.555 1.00 73.81 110 TYR A O 1
ATOM 865 N N . ALA A 1 111 ? 35.869 -1.843 -38.063 1.00 71.62 111 ALA A N 1
ATOM 866 C CA . ALA A 1 111 ? 36.765 -0.764 -38.468 1.00 71.62 111 ALA A CA 1
ATOM 867 C C . ALA A 1 111 ? 37.715 -0.327 -37.337 1.00 71.62 111 ALA A C 1
ATOM 869 O O . ALA A 1 111 ? 38.880 0.001 -37.587 1.00 71.62 111 ALA A O 1
ATOM 870 N N . CYS A 1 112 ? 37.263 -0.343 -36.077 1.00 67.75 112 CYS A N 1
ATOM 871 C CA . CYS A 1 112 ? 38.136 -0.096 -34.923 1.00 67.75 112 CYS A CA 1
ATOM 872 C C . CYS A 1 112 ? 39.121 -1.251 -34.671 1.00 67.75 112 CYS A C 1
ATOM 874 O O . CYS A 1 112 ? 40.215 -1.013 -34.157 1.00 67.75 112 CYS A O 1
ATOM 876 N N . SER A 1 113 ? 38.756 -2.484 -35.036 1.00 66.94 113 SER A N 1
ATOM 877 C CA . SER A 1 113 ? 39.629 -3.659 -34.971 1.00 66.94 113 SER A CA 1
ATOM 878 C C . SER A 1 113 ? 40.694 -3.620 -36.066 1.00 66.94 113 SER A C 1
ATOM 880 O O . SER A 1 113 ? 41.854 -3.913 -35.791 1.00 66.94 113 SER A O 1
ATOM 882 N N . GLU A 1 114 ? 40.333 -3.252 -37.296 1.00 61.81 114 GLU A N 1
ATOM 883 C CA . GLU A 1 114 ? 41.219 -3.293 -38.467 1.00 61.81 114 GLU A CA 1
ATOM 884 C C . GLU A 1 114 ? 42.197 -2.119 -38.572 1.00 61.81 114 GLU A C 1
ATOM 886 O O . GLU A 1 114 ? 43.290 -2.278 -39.123 1.00 61.81 114 GLU A O 1
ATOM 891 N N . ASN A 1 115 ? 41.857 -0.956 -38.010 1.00 57.72 115 ASN A N 1
ATOM 892 C CA . ASN A 1 115 ? 42.726 0.216 -38.036 1.00 57.72 115 ASN A CA 1
ATOM 893 C C . ASN A 1 115 ? 43.999 -0.013 -37.201 1.00 57.72 115 ASN A C 1
ATOM 895 O O . ASN A 1 115 ? 44.056 0.264 -36.002 1.00 57.72 115 ASN A O 1
ATOM 899 N N . LYS A 1 116 ? 45.051 -0.473 -37.890 1.00 58.34 116 LYS A N 1
ATOM 900 C CA . LYS A 1 116 ? 46.425 -0.675 -37.402 1.00 58.34 116 LYS A CA 1
ATOM 901 C C . LYS A 1 116 ? 46.607 -1.846 -36.429 1.00 58.34 116 LYS A C 1
ATOM 903 O O . LYS A 1 116 ? 47.223 -1.690 -35.371 1.00 58.34 116 LYS A O 1
ATOM 908 N N . LYS A 1 117 ? 46.179 -3.052 -36.817 1.00 53.56 117 LYS A N 1
ATOM 909 C CA . LYS A 1 117 ? 46.724 -4.275 -36.201 1.00 53.56 117 LYS A CA 1
ATOM 910 C C . LYS A 1 117 ? 48.213 -4.380 -36.540 1.00 53.56 117 LYS A C 1
ATOM 912 O O . LYS A 1 117 ? 48.584 -4.728 -37.657 1.00 53.56 117 LYS A O 1
ATOM 917 N N . SER A 1 118 ? 49.080 -4.072 -35.582 1.00 57.25 118 SER A N 1
ATOM 918 C CA . SER A 1 118 ? 50.461 -4.553 -35.635 1.00 57.25 118 SER A CA 1
ATOM 919 C C . SER A 1 118 ? 50.477 -6.048 -35.289 1.00 57.25 118 SER A C 1
ATOM 921 O O . SER A 1 118 ? 49.521 -6.557 -34.701 1.00 57.25 118 SER A O 1
ATOM 923 N N . LYS A 1 119 ? 51.577 -6.755 -35.583 1.00 58.53 119 LYS A N 1
ATOM 924 C CA . LYS A 1 119 ? 51.782 -8.180 -35.235 1.00 58.53 119 LYS A CA 1
ATOM 925 C C . LYS A 1 119 ? 51.548 -8.498 -33.737 1.00 58.53 119 LYS A C 1
ATOM 927 O O . LYS A 1 119 ? 51.425 -9.665 -33.386 1.00 58.53 119 LYS A O 1
ATOM 932 N N . TRP A 1 120 ? 51.461 -7.471 -32.883 1.00 58.84 120 TRP A N 1
ATOM 933 C CA . TRP A 1 120 ? 51.311 -7.543 -31.427 1.00 58.84 120 TRP A CA 1
ATOM 934 C C . TRP A 1 120 ? 50.033 -6.876 -30.872 1.00 58.84 120 TRP A C 1
ATOM 936 O O . TRP A 1 120 ? 49.876 -6.808 -29.657 1.00 58.84 120 TRP A O 1
ATOM 946 N N . GLY A 1 121 ? 49.118 -6.382 -31.720 1.00 64.62 121 GLY A N 1
ATOM 947 C CA . GLY A 1 121 ? 47.885 -5.690 -31.297 1.00 64.62 121 GLY A CA 1
ATOM 948 C C . GLY A 1 121 ? 47.812 -4.213 -31.717 1.00 64.62 121 GLY A C 1
ATOM 949 O O . GLY A 1 121 ? 48.508 -3.793 -32.647 1.00 64.62 121 GLY A O 1
ATOM 950 N N . TYR A 1 122 ? 46.945 -3.431 -31.060 1.00 67.62 122 TYR A N 1
ATOM 951 C CA . TYR A 1 122 ? 46.757 -1.991 -31.309 1.00 67.62 122 T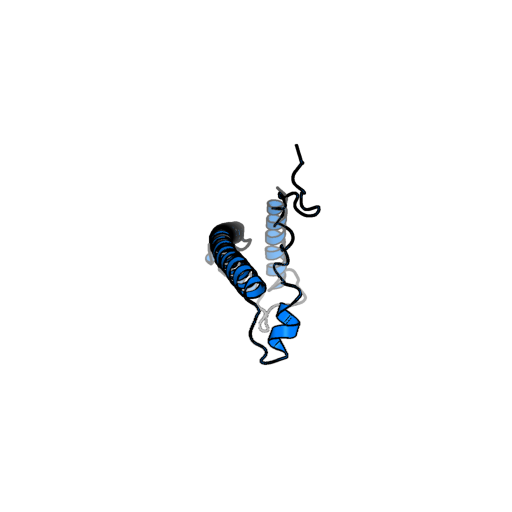YR A CA 1
ATOM 952 C C . TYR A 1 122 ? 47.715 -1.132 -30.467 1.00 67.62 122 TYR A C 1
ATOM 954 O O . TYR A 1 122 ? 48.032 -1.461 -29.325 1.00 67.62 122 TYR A O 1
ATOM 962 N N . ASN A 1 123 ? 48.169 -0.001 -31.016 1.00 71.81 123 ASN A N 1
ATOM 963 C CA . ASN A 1 123 ? 49.027 0.936 -30.288 1.00 71.81 123 ASN A CA 1
ATOM 964 C C . ASN A 1 123 ? 48.199 1.755 -29.285 1.00 71.81 123 ASN A C 1
ATOM 966 O O . ASN A 1 123 ? 47.474 2.667 -29.677 1.00 71.81 123 ASN A O 1
ATOM 970 N N . ILE A 1 124 ? 48.342 1.463 -27.990 1.00 69.69 124 ILE A N 1
ATOM 971 C CA . ILE A 1 124 ? 47.608 2.145 -26.912 1.00 69.69 124 ILE A CA 1
ATOM 972 C C . ILE A 1 124 ? 47.926 3.642 -26.786 1.00 69.69 124 ILE A C 1
ATOM 974 O O . ILE A 1 124 ? 47.128 4.371 -26.202 1.00 69.69 124 ILE A O 1
ATOM 978 N N . PHE A 1 125 ? 49.057 4.105 -27.329 1.00 74.75 125 PHE A N 1
ATOM 979 C CA . PHE A 1 125 ? 49.471 5.511 -27.296 1.00 74.75 125 PHE A CA 1
ATOM 980 C C . PHE A 1 125 ? 48.966 6.314 -28.503 1.00 74.75 125 PHE A C 1
ATOM 982 O O . PHE A 1 125 ? 49.059 7.541 -28.508 1.00 74.75 125 PHE A O 1
ATOM 989 N N . ASP A 1 126 ? 48.409 5.653 -29.522 1.00 72.94 126 ASP A N 1
ATOM 990 C CA . ASP A 1 126 ? 47.762 6.324 -30.646 1.00 72.94 126 ASP A CA 1
ATOM 991 C C . ASP A 1 126 ? 46.265 6.482 -30.353 1.00 72.94 126 ASP A C 1
ATOM 993 O O . ASP A 1 126 ? 45.456 5.595 -30.614 1.00 72.94 126 ASP A O 1
ATOM 997 N N . ALA A 1 127 ? 45.879 7.649 -29.835 1.00 72.19 127 ALA A N 1
ATOM 998 C CA . ALA A 1 127 ? 44.482 7.984 -29.543 1.00 72.19 127 ALA A CA 1
ATOM 999 C C . ALA A 1 127 ? 43.583 8.074 -30.797 1.00 72.19 127 ALA A C 1
ATOM 1001 O O . ALA A 1 127 ? 42.386 8.351 -30.683 1.00 72.19 127 ALA A O 1
ATOM 1002 N N . LYS A 1 128 ? 44.147 7.908 -32.003 1.00 71.25 128 LYS A N 1
ATOM 1003 C CA . LYS A 1 128 ? 43.406 7.793 -33.266 1.00 71.25 128 LYS A CA 1
ATOM 1004 C C . LYS A 1 128 ? 43.264 6.337 -33.737 1.00 71.25 128 LYS A C 1
ATOM 1006 O O . LYS A 1 128 ? 42.692 6.128 -34.802 1.00 71.25 128 LYS A O 1
ATOM 1011 N N . ALA A 1 129 ? 43.761 5.355 -32.983 1.00 67.88 129 ALA A N 1
ATOM 1012 C CA . ALA A 1 129 ? 43.719 3.938 -33.332 1.00 67.88 129 ALA A CA 1
ATOM 1013 C C . ALA A 1 129 ? 43.071 3.081 -32.230 1.00 67.88 129 ALA A C 1
ATOM 1015 O O . ALA A 1 129 ? 43.017 3.462 -31.058 1.00 67.88 129 ALA A O 1
ATOM 1016 N N . GLY A 1 130 ? 42.594 1.895 -32.619 1.00 70.56 130 GLY A N 1
ATOM 1017 C CA . GLY A 1 130 ? 42.057 0.900 -31.692 1.00 70.56 130 GLY A CA 1
ATOM 1018 C C . GLY A 1 130 ? 40.843 1.387 -30.876 1.00 70.56 130 GLY A C 1
ATOM 1019 O O . GLY A 1 130 ? 40.064 2.222 -31.346 1.00 70.56 130 GLY A O 1
ATOM 1020 N N . PRO A 1 131 ? 40.664 0.898 -29.632 1.00 69.50 131 PRO A N 1
ATOM 1021 C CA . PRO A 1 131 ? 39.481 1.183 -28.811 1.00 69.50 131 PRO A CA 1
ATOM 1022 C C . PRO A 1 131 ? 39.264 2.664 -28.461 1.00 69.50 131 PRO A C 1
ATOM 1024 O O . PRO A 1 131 ? 38.150 3.055 -28.118 1.00 69.50 131 PRO A O 1
ATOM 1027 N N . TRP A 1 132 ? 40.290 3.518 -28.568 1.00 73.44 132 TRP A N 1
ATOM 1028 C CA . TRP A 1 132 ? 40.167 4.956 -28.291 1.00 73.44 132 TRP A CA 1
ATOM 1029 C C . TRP A 1 132 ? 39.210 5.679 -29.245 1.00 73.44 132 TRP A C 1
ATOM 1031 O O . TRP A 1 132 ? 38.609 6.688 -28.869 1.00 73.44 132 TRP A O 1
ATOM 1041 N N . VAL A 1 133 ? 39.029 5.151 -30.458 1.00 71.81 133 VAL A N 1
ATOM 1042 C CA . VAL A 1 133 ? 38.080 5.680 -31.446 1.00 71.81 133 VAL A CA 1
ATOM 1043 C C . VAL A 1 133 ? 36.636 5.462 -30.984 1.00 71.81 133 VAL A C 1
ATOM 1045 O O . VAL A 1 133 ? 35.817 6.376 -31.096 1.00 71.81 133 VAL A O 1
ATOM 1048 N N . LEU A 1 134 ? 36.342 4.318 -30.354 1.00 71.31 134 LEU A N 1
ATOM 1049 C CA . LEU A 1 134 ? 35.018 4.014 -29.797 1.00 71.31 134 LEU A CA 1
ATOM 1050 C C . LEU A 1 134 ? 34.621 5.023 -28.716 1.00 71.31 134 LEU A C 1
ATOM 1052 O O . LEU A 1 134 ? 33.499 5.521 -28.713 1.00 71.31 134 LEU A O 1
ATOM 1056 N N . SER A 1 135 ? 35.565 5.418 -27.858 1.00 71.00 135 SER A N 1
ATOM 1057 C CA . SER A 1 135 ? 35.333 6.434 -26.823 1.00 71.00 135 SER A CA 1
ATOM 1058 C C . SER A 1 135 ? 34.915 7.798 -27.388 1.00 71.00 135 SER A C 1
ATOM 1060 O O . SER A 1 135 ? 34.256 8.564 -26.686 1.00 71.00 135 SER A O 1
ATOM 1062 N N . ARG A 1 136 ? 35.277 8.132 -28.636 1.00 70.19 136 ARG A N 1
ATOM 1063 C CA . ARG A 1 136 ? 34.845 9.373 -29.306 1.00 70.19 136 ARG A CA 1
ATOM 1064 C C . ARG A 1 136 ? 33.455 9.244 -29.922 1.00 70.19 136 ARG A C 1
ATOM 1066 O O . ARG A 1 136 ? 32.650 10.154 -29.756 1.00 70.19 136 ARG A O 1
ATOM 1073 N N . VAL A 1 137 ? 33.167 8.113 -30.566 1.00 68.06 137 VAL A N 1
ATOM 1074 C CA . VAL A 1 137 ? 31.841 7.816 -31.134 1.00 68.06 137 VAL A CA 1
ATOM 1075 C C . VAL A 1 137 ? 30.782 7.797 -30.030 1.00 68.06 137 VAL A C 1
ATOM 1077 O O . VAL A 1 137 ? 29.785 8.510 -30.119 1.00 68.06 137 VAL A O 1
ATOM 1080 N N . CYS A 1 138 ? 31.053 7.092 -28.928 1.00 67.81 138 CYS A N 1
ATOM 1081 C CA . CYS A 1 138 ? 30.146 7.036 -27.784 1.00 67.81 138 CYS A CA 1
ATOM 1082 C C . CYS A 1 138 ? 29.928 8.410 -27.132 1.00 67.81 138 CYS A C 1
ATOM 1084 O O . CYS A 1 138 ? 28.822 8.687 -26.683 1.00 67.81 138 CYS A O 1
ATOM 1086 N N . ARG A 1 139 ? 30.945 9.289 -27.090 1.00 67.81 139 ARG A N 1
ATOM 1087 C CA . ARG A 1 139 ? 30.787 10.664 -26.574 1.00 67.81 139 ARG A CA 1
ATOM 1088 C C . ARG A 1 139 ? 29.868 11.513 -27.447 1.00 67.81 139 ARG A C 1
ATOM 1090 O O . ARG A 1 139 ? 29.047 12.227 -26.889 1.00 67.81 139 ARG A O 1
ATOM 1097 N N . SER A 1 140 ? 29.987 11.420 -28.773 1.00 66.12 140 SER A N 1
ATOM 1098 C CA . SER A 1 140 ? 29.097 12.138 -29.697 1.00 66.12 140 SER A CA 1
ATOM 1099 C C . SER A 1 140 ? 27.647 11.714 -29.488 1.00 66.12 140 SER A C 1
ATOM 1101 O O . SER A 1 140 ? 26.784 12.558 -29.284 1.00 66.12 140 SER A O 1
ATOM 1103 N N . TRP A 1 141 ? 27.398 10.403 -29.426 1.00 68.06 141 TRP A N 1
ATOM 1104 C CA . TRP A 1 141 ? 26.054 9.881 -29.179 1.00 68.06 141 TRP A CA 1
ATOM 1105 C C . TRP A 1 141 ? 25.511 10.282 -27.815 1.00 68.06 141 TRP A C 1
ATOM 1107 O O . TRP A 1 141 ? 24.344 10.635 -27.717 1.00 68.06 141 TRP A O 1
ATOM 1117 N N . LEU A 1 142 ? 26.344 10.270 -26.769 1.00 66.25 142 LEU A N 1
ATOM 1118 C CA . LEU A 1 142 ? 25.946 10.721 -25.435 1.00 66.25 142 LEU A CA 1
ATOM 1119 C C . LEU A 1 142 ? 25.539 12.205 -25.436 1.00 66.25 142 LEU A C 1
ATOM 1121 O O . LEU A 1 142 ? 24.613 12.590 -24.730 1.00 66.25 142 LEU A O 1
ATOM 1125 N N . GLN A 1 143 ? 26.226 13.032 -26.224 1.00 68.31 143 GLN A N 1
ATOM 1126 C CA . GLN A 1 143 ? 25.992 14.470 -26.304 1.00 68.31 143 GLN A CA 1
ATOM 1127 C C . GLN A 1 143 ? 24.702 14.801 -27.069 1.00 68.31 143 GLN A C 1
ATOM 1129 O O . GLN A 1 143 ? 23.906 15.599 -26.578 1.00 68.31 143 GLN A O 1
ATOM 1134 N N . ASP A 1 144 ? 24.441 14.115 -28.185 1.00 63.53 144 ASP A N 1
ATOM 1135 C CA . ASP A 1 144 ? 23.162 14.199 -28.910 1.00 63.53 144 ASP A CA 1
ATOM 1136 C C . ASP A 1 144 ? 21.994 13.735 -28.030 1.00 63.53 144 ASP A C 1
ATOM 1138 O O . ASP A 1 144 ? 20.904 14.310 -28.040 1.00 63.53 144 ASP A O 1
ATOM 1142 N N . LEU A 1 145 ? 22.242 12.718 -27.201 1.00 62.06 145 LEU A N 1
ATOM 1143 C CA . LEU A 1 145 ? 21.262 12.238 -26.245 1.00 62.06 145 LEU A CA 1
ATOM 1144 C C . LEU A 1 145 ? 20.922 13.294 -25.195 1.00 62.06 145 LEU A C 1
ATOM 1146 O O . LEU A 1 145 ? 19.74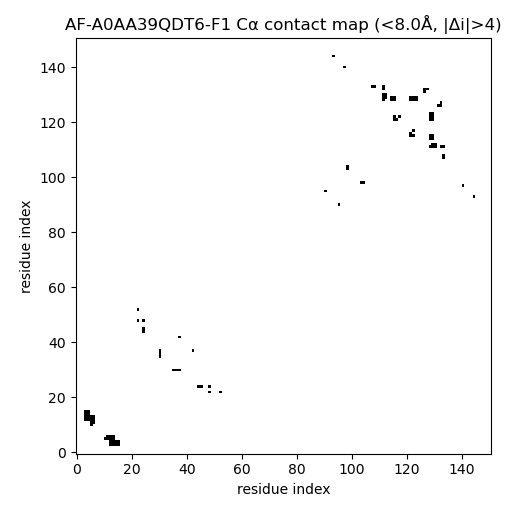9 13.571 -24.984 1.00 62.06 145 LEU A O 1
ATOM 1150 N N . LEU A 1 146 ? 21.926 13.906 -24.566 1.00 60.03 146 LEU A N 1
ATOM 1151 C CA . LEU A 1 146 ? 21.728 14.904 -23.511 1.00 60.03 146 LEU A CA 1
ATOM 1152 C C . LEU A 1 146 ? 20.939 16.131 -23.991 1.00 60.03 146 LEU A C 1
ATOM 1154 O O . LEU A 1 146 ? 20.122 16.645 -23.234 1.00 60.03 146 LEU A O 1
ATOM 1158 N N . LEU A 1 147 ? 21.122 16.558 -25.243 1.00 58.97 147 LEU A N 1
ATOM 1159 C CA . LEU A 1 147 ? 20.393 17.693 -25.829 1.00 58.97 147 LEU A CA 1
ATOM 1160 C C . LEU A 1 147 ? 18.895 17.411 -26.038 1.00 58.97 147 LEU A C 1
ATOM 1162 O O . LEU A 1 147 ? 18.074 18.315 -25.967 1.00 58.97 147 LEU A O 1
ATOM 1166 N N . SER A 1 148 ? 18.529 16.149 -26.243 1.00 54.19 148 SER A N 1
ATOM 1167 C CA . SER A 1 148 ? 17.138 15.718 -26.462 1.00 54.19 148 SER A CA 1
ATOM 1168 C C . SER A 1 148 ? 16.354 15.375 -25.183 1.00 54.19 148 SER A C 1
ATOM 1170 O O . SER A 1 148 ? 15.225 14.897 -25.274 1.00 54.19 148 SER A O 1
ATOM 1172 N N . PHE A 1 149 ? 16.965 15.553 -24.005 1.00 54.88 149 PHE A N 1
ATOM 1173 C CA . PHE A 1 149 ? 16.316 15.436 -22.688 1.00 54.88 149 PHE A CA 1
ATOM 1174 C C . PHE A 1 149 ? 16.047 16.808 -22.038 1.00 54.88 149 PHE A C 1
ATOM 1176 O O . PHE A 1 149 ? 15.493 16.858 -20.943 1.00 54.88 149 PHE A O 1
ATOM 1183 N N . THR A 1 150 ? 16.464 17.909 -22.676 1.00 50.66 150 THR A N 1
ATOM 1184 C CA . THR A 1 150 ? 16.318 19.288 -22.168 1.00 50.66 150 THR A CA 1
ATOM 1185 C C . THR A 1 150 ? 15.201 20.102 -22.840 1.00 50.66 150 THR A C 1
ATOM 1187 O O . THR A 1 150 ? 15.086 21.292 -22.552 1.00 50.66 150 THR A O 1
ATOM 1190 N N . GLU A 1 151 ? 14.386 19.481 -23.698 1.00 43.25 151 GLU A N 1
ATOM 1191 C CA . GLU A 1 151 ? 13.124 20.017 -24.252 1.00 43.25 151 GLU A CA 1
ATOM 1192 C C . GLU A 1 151 ? 11.924 19.270 -23.660 1.00 43.25 151 GLU A C 1
ATOM 1194 O O . GLU A 1 151 ? 10.899 19.935 -23.386 1.00 43.25 151 GLU A O 1
#

Organism: NCBI:txid153913

pLDDT: mean 77.3, std 15.22, range [37.81, 98.31]

Secondary structure (DSSP, 8-state):
-PPPPB-TTT--B------------TTHHHHTTS-PPPPHHHHHHHHHHHHHHHHHHHHHHHHHHHHHHHHHHHHHHHHHHHHHHHHHHHHS-GGGGS-S-HHHHHHHHHHHHHTT-BTTB--TT-TTSTTHHHHHHHHHHHHHHHHTT--

Foldseek 3Di:
DDDFDADPPPRHGPPPPPPPPCLPDPCVVVVVVDVDDDDPVVVVSVVVSVVVVVVVVVVVVVVVVVVVVVVVVVVVVVVVVVVVVVVVCVVLPLVVVPPPPPVVVVVVQVVLQPFDQDPVGWDPPPCVHHCNVVVVVVVVSVVVSVVVVPD

Sequence (151 aa):
MTTPLKCTTCGAPCNNTPMFLSDDLPFLPTLLRNNEPPTGSMIESLRSSALRVSATIDELQAEILRTNDFLNTLQDKHQHLQRIEEDYKAVLSPVRRVPSSSEVLAEIFYACSENKKSKWGYNIFDAKAGPWVLSRVCRSWLQDLLLSFTE

Radius of gyration: 36.83 Å; Cα contacts (8 Å, |Δi|>4): 55; chains: 1; bounding box: 83×38×82 Å